Protein AF-A0AAD4YJ02-F1 (afdb_monomer_lite)

Structure (mmCIF, N/CA/C/O backbone):
data_AF-A0AAD4YJ02-F1
#
_entry.id   AF-A0AAD4YJ02-F1
#
loop_
_atom_site.group_PDB
_atom_site.id
_atom_site.type_symbol
_atom_site.label_atom_id
_atom_site.label_alt_id
_atom_site.label_comp_id
_atom_site.label_asym_id
_atom_site.label_entity_id
_atom_site.label_seq_id
_atom_site.pdbx_PDB_ins_code
_atom_site.Cartn_x
_atom_site.Cartn_y
_atom_site.Cartn_z
_atom_site.occupancy
_atom_site.B_iso_or_equiv
_atom_site.auth_seq_id
_atom_site.auth_comp_id
_atom_site.auth_asym_id
_atom_site.auth_atom_id
_atom_site.pdbx_PDB_model_num
ATOM 1 N N . MET A 1 1 ? 1.003 41.522 28.561 1.00 57.72 1 MET A N 1
ATOM 2 C CA . MET A 1 1 ? 2.262 42.286 28.743 1.00 57.72 1 MET A CA 1
ATOM 3 C C . MET A 1 1 ? 3.516 41.458 28.443 1.00 57.72 1 MET A C 1
ATOM 5 O O . MET A 1 1 ? 4.341 41.932 27.679 1.00 57.72 1 MET A O 1
ATOM 9 N N . ALA A 1 2 ? 3.664 40.218 28.938 1.00 76.19 2 ALA A N 1
ATOM 10 C CA . ALA A 1 2 ? 4.856 39.394 28.656 1.00 76.19 2 ALA A CA 1
ATOM 11 C C . ALA A 1 2 ? 5.083 39.075 27.159 1.00 76.19 2 ALA A C 1
ATOM 13 O O . ALA A 1 2 ? 6.200 39.212 26.665 1.00 76.19 2 ALA A O 1
ATOM 14 N N . VAL A 1 3 ? 4.020 38.713 26.428 1.00 71.31 3 VAL A N 1
ATOM 15 C CA . VAL A 1 3 ? 4.089 38.400 24.986 1.00 71.31 3 VAL A CA 1
ATOM 16 C C . VAL A 1 3 ? 4.534 39.619 24.171 1.00 71.31 3 VAL A C 1
ATOM 18 O O . VAL A 1 3 ? 5.456 39.517 23.369 1.00 71.31 3 VAL A O 1
ATOM 21 N N . SER A 1 4 ? 3.960 40.795 24.438 1.00 72.56 4 SER A N 1
ATOM 22 C CA . SER A 1 4 ? 4.318 42.055 23.772 1.00 72.56 4 SER A CA 1
ATOM 23 C C . SER A 1 4 ? 5.800 42.408 23.959 1.00 72.56 4 SER A C 1
ATOM 25 O O . SER A 1 4 ? 6.493 42.727 22.995 1.00 72.56 4 SER A O 1
ATOM 27 N N . CYS A 1 5 ? 6.326 42.269 25.183 1.00 74.12 5 CYS A N 1
ATOM 28 C CA . CYS A 1 5 ? 7.742 42.512 25.473 1.00 74.12 5 CYS A CA 1
ATOM 29 C C . CYS A 1 5 ? 8.676 41.520 24.758 1.00 74.12 5 CYS A C 1
ATOM 31 O O . CYS A 1 5 ? 9.760 41.896 24.311 1.00 74.12 5 CYS A O 1
ATOM 33 N N . TYR A 1 6 ? 8.270 40.253 24.651 1.00 81.94 6 TYR A N 1
ATOM 34 C CA . TYR A 1 6 ? 9.037 39.217 23.961 1.00 81.94 6 TYR A CA 1
ATOM 35 C C . TYR A 1 6 ? 9.107 39.460 22.448 1.00 81.94 6 TYR A C 1
ATOM 37 O O . TYR A 1 6 ? 10.188 39.379 21.864 1.00 81.94 6 TYR A O 1
ATOM 45 N N . LEU A 1 7 ? 7.979 39.810 21.823 1.00 80.94 7 LEU A N 1
ATOM 46 C CA . LEU A 1 7 ? 7.905 40.100 20.389 1.00 80.94 7 LEU A CA 1
ATOM 47 C C . LEU A 1 7 ? 8.745 41.326 20.013 1.00 80.94 7 LEU A C 1
ATOM 49 O O . LEU A 1 7 ? 9.528 41.259 19.066 1.00 80.94 7 LEU A O 1
ATOM 53 N N . LYS A 1 8 ? 8.680 42.388 20.829 1.00 77.75 8 LYS A N 1
ATOM 54 C CA . LYS A 1 8 ? 9.501 43.598 20.669 1.00 77.75 8 LYS A CA 1
ATOM 55 C C . LYS A 1 8 ? 11.000 43.295 20.748 1.00 77.75 8 LYS A C 1
ATOM 57 O O . LYS A 1 8 ? 11.774 43.789 19.935 1.00 77.75 8 LYS A O 1
ATOM 62 N N . ARG A 1 9 ? 11.416 42.422 21.676 1.00 80.12 9 ARG A N 1
ATOM 63 C CA . ARG A 1 9 ? 12.812 41.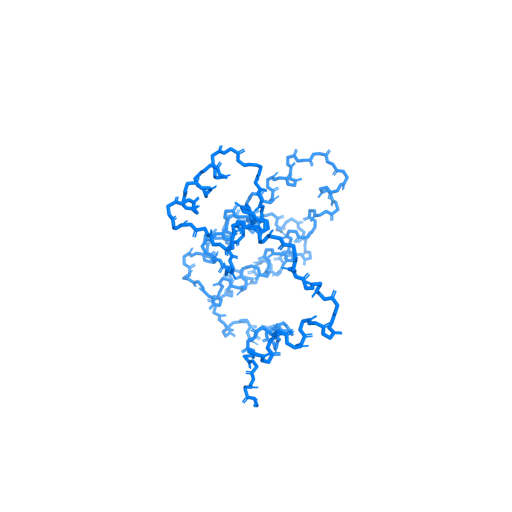954 21.781 1.00 80.12 9 ARG A CA 1
ATOM 64 C C . ARG A 1 9 ? 13.262 41.169 20.546 1.00 80.12 9 ARG A C 1
ATOM 66 O O . ARG A 1 9 ? 14.427 41.242 20.177 1.00 80.12 9 ARG A O 1
ATOM 73 N N . ARG A 1 10 ? 12.350 40.424 19.918 1.00 84.19 10 ARG A N 1
ATOM 74 C CA . ARG A 1 10 ? 12.606 39.664 18.686 1.00 84.19 10 ARG A CA 1
ATOM 75 C C . ARG A 1 10 ? 12.462 40.491 17.402 1.00 84.19 10 ARG A C 1
ATOM 77 O O . ARG A 1 10 ? 12.552 39.918 16.325 1.00 84.19 10 ARG A O 1
ATOM 84 N N . GLN A 1 11 ? 12.269 41.810 17.513 1.00 73.56 11 GLN A N 1
ATOM 85 C CA . GLN A 1 11 ? 12.104 42.734 16.382 1.00 73.56 11 GLN A CA 1
ATOM 86 C C . GLN A 1 11 ? 10.928 42.389 15.453 1.00 73.56 11 GLN A C 1
ATOM 88 O O . GLN A 1 11 ? 10.900 42.809 14.297 1.00 73.56 11 GLN A O 1
ATOM 93 N N . TYR A 1 12 ? 9.916 41.678 15.955 1.00 71.88 12 TYR A N 1
ATOM 94 C CA . TYR A 1 12 ? 8.616 41.664 15.292 1.00 71.88 12 TYR A CA 1
ATOM 95 C C . TYR A 1 12 ? 8.009 43.052 15.534 1.00 71.88 12 TYR A C 1
ATOM 97 O O . TYR A 1 12 ? 7.621 43.361 16.658 1.00 71.88 12 TYR A O 1
ATOM 105 N N . GLY A 1 13 ? 8.096 43.927 14.527 1.00 61.06 13 GLY A N 1
ATOM 106 C CA . GLY A 1 13 ? 7.896 45.373 14.658 1.00 61.06 13 GLY A CA 1
ATOM 107 C C . GLY A 1 13 ? 6.609 45.786 15.380 1.00 61.06 13 GLY A C 1
ATOM 108 O O . GLY A 1 13 ? 5.556 45.182 15.185 1.00 61.06 13 GLY A O 1
ATOM 109 N N . ASP A 1 14 ? 6.730 46.845 16.189 1.00 53.06 14 ASP A N 1
ATOM 110 C CA . ASP A 1 14 ? 5.621 47.607 16.773 1.00 53.06 14 ASP A CA 1
ATOM 111 C C . ASP A 1 14 ? 4.700 48.051 15.631 1.00 53.06 14 ASP A C 1
ATOM 113 O O . ASP A 1 14 ? 5.090 48.847 14.773 1.00 53.06 14 ASP A O 1
ATOM 117 N N . ALA A 1 15 ? 3.486 47.513 15.576 1.00 54.38 15 ALA A N 1
ATOM 118 C CA . ALA A 1 15 ? 2.461 47.994 14.664 1.00 54.38 15 ALA A CA 1
ATOM 119 C C . ALA A 1 15 ? 1.830 49.278 15.235 1.00 54.38 15 ALA A C 1
ATOM 121 O O . ALA A 1 15 ? 0.629 49.328 15.455 1.00 54.38 15 ALA A O 1
ATOM 122 N N . ASP A 1 16 ? 2.642 50.316 15.455 1.00 47.94 16 ASP A N 1
ATOM 123 C CA . ASP A 1 16 ? 2.187 51.690 15.732 1.00 47.94 16 ASP A CA 1
ATOM 124 C C . ASP A 1 16 ? 1.950 52.478 14.422 1.00 47.94 16 ASP A C 1
ATOM 126 O O . ASP A 1 16 ? 2.004 53.705 14.372 1.00 47.94 16 ASP A O 1
ATOM 130 N N . GLY A 1 17 ? 1.682 51.775 13.319 1.00 58.06 17 GLY A N 1
ATOM 131 C CA . GLY A 1 17 ? 0.896 52.337 12.220 1.00 58.06 17 GLY A CA 1
ATOM 132 C C . GLY A 1 17 ? -0.588 52.151 12.542 1.00 58.06 17 GLY A C 1
ATOM 133 O O . GLY A 1 17 ? -0.903 51.193 13.249 1.00 58.06 17 GLY A O 1
ATOM 134 N N . PRO A 1 18 ? -1.509 53.004 12.040 1.00 49.97 18 PRO A N 1
ATOM 135 C CA . PRO A 1 18 ? -2.944 52.793 12.233 1.00 49.97 18 PRO A CA 1
ATOM 136 C C . PRO A 1 18 ? -3.231 51.341 11.880 1.00 49.97 18 PRO A C 1
ATOM 138 O O . PRO A 1 18 ? -2.937 50.958 10.743 1.00 49.97 18 PRO A O 1
ATOM 141 N N . LEU A 1 19 ? -3.665 50.545 12.877 1.00 53.59 19 LEU A N 1
ATOM 142 C CA . LEU A 1 19 ? -3.977 49.120 12.746 1.00 53.59 19 LEU A CA 1
ATOM 143 C C . LEU A 1 19 ? -4.566 48.945 11.364 1.00 53.59 19 LEU A C 1
ATOM 145 O O . LEU A 1 19 ? -5.652 49.478 11.123 1.00 53.59 19 LEU A O 1
ATOM 149 N N . LYS A 1 20 ? -3.797 48.357 10.431 1.00 54.50 20 LYS A N 1
ATOM 150 C CA . LYS A 1 20 ? -4.226 48.310 9.038 1.00 54.50 20 LYS A CA 1
ATOM 151 C C . LYS A 1 20 ? -5.627 47.744 9.081 1.00 54.50 20 LYS A C 1
ATOM 153 O O . LYS A 1 20 ? -5.806 46.600 9.495 1.00 54.50 20 LYS A O 1
ATOM 158 N N . GLN A 1 21 ? -6.596 48.562 8.689 1.00 50.53 21 GLN A N 1
ATOM 159 C CA . GLN A 1 21 ? -8.036 48.329 8.794 1.00 50.53 21 GLN A CA 1
ATOM 160 C C . GLN A 1 21 ? -8.504 47.157 7.901 1.00 50.53 21 GLN A C 1
ATOM 162 O O . GLN A 1 21 ? -9.674 47.039 7.568 1.00 50.53 21 GLN A O 1
ATOM 167 N N . GLY A 1 22 ? -7.569 46.291 7.499 1.00 54.66 22 GLY A N 1
ATOM 168 C CA . GLY A 1 22 ? -7.741 45.106 6.682 1.00 54.66 22 GLY A CA 1
ATOM 169 C C . GLY A 1 22 ? -6.858 43.923 7.097 1.00 54.66 22 GLY A C 1
ATOM 170 O O . GLY A 1 22 ? -6.838 42.940 6.365 1.00 54.66 22 GLY A O 1
ATOM 171 N N . LEU A 1 23 ? -6.137 43.952 8.233 1.00 56.31 23 LEU A N 1
ATOM 172 C CA . LEU A 1 23 ? -5.523 42.723 8.750 1.00 56.31 23 LEU A CA 1
ATOM 173 C C . LEU A 1 23 ? -6.580 41.946 9.534 1.00 56.31 23 LEU A C 1
ATOM 175 O O . LEU A 1 23 ? -6.780 42.158 10.729 1.00 56.31 23 LEU A O 1
ATOM 179 N N . ARG A 1 24 ? -7.313 41.081 8.833 1.00 66.75 24 ARG A N 1
ATOM 180 C CA . ARG A 1 24 ? -8.342 40.252 9.450 1.00 66.75 24 ARG A CA 1
ATOM 181 C C . ARG A 1 24 ? -7.679 39.178 10.315 1.00 66.75 24 ARG A C 1
ATOM 183 O O . ARG A 1 24 ? -7.180 38.181 9.809 1.00 66.75 24 ARG A O 1
ATOM 190 N N . LEU A 1 25 ? -7.632 39.423 11.622 1.00 66.50 25 LEU A N 1
ATOM 191 C CA . LEU A 1 25 ? -7.005 38.527 12.604 1.00 66.50 25 LEU A CA 1
ATOM 192 C C . LEU A 1 25 ? -7.867 37.302 12.939 1.00 66.50 25 LEU A C 1
ATOM 194 O O . LEU A 1 25 ? -7.395 36.375 13.592 1.00 66.50 25 LEU A O 1
ATOM 198 N N . SER A 1 26 ? -9.127 37.302 12.510 1.00 72.56 26 SER A N 1
ATOM 199 C CA . SER A 1 26 ? -10.073 36.211 12.698 1.00 72.56 26 SER A CA 1
ATOM 200 C C . SER A 1 26 ? -10.939 36.036 11.454 1.00 72.56 26 SER A C 1
ATOM 202 O O . SER A 1 26 ? -11.244 36.996 10.741 1.00 72.56 26 SER A O 1
ATOM 204 N N . GLN A 1 27 ? -11.328 34.792 11.200 1.00 80.94 27 GLN A N 1
ATOM 205 C CA . GLN A 1 27 ? -12.273 34.405 10.159 1.00 80.94 27 GLN A CA 1
ATOM 206 C C . GLN A 1 27 ? -13.542 33.880 10.836 1.00 80.94 27 GLN A C 1
ATOM 208 O O . GLN A 1 27 ? -13.437 33.187 11.852 1.00 80.94 27 GLN A O 1
ATOM 213 N N . SER A 1 28 ? -14.725 34.211 10.304 1.00 85.69 28 SER A N 1
ATOM 214 C CA . SER A 1 28 ? -15.970 33.607 10.799 1.00 85.69 28 SER A CA 1
ATOM 215 C C . SER A 1 28 ? -16.040 32.124 10.420 1.00 85.69 28 SER A C 1
ATOM 217 O O . SER A 1 28 ? -15.484 31.705 9.401 1.00 85.69 28 SER A O 1
ATOM 219 N N . THR A 1 29 ? -16.773 31.328 11.195 1.00 81.19 29 THR A N 1
ATOM 220 C CA . THR A 1 29 ? -17.068 29.926 10.868 1.00 81.19 29 THR A CA 1
ATOM 221 C C . THR A 1 29 ? -17.753 29.792 9.511 1.00 81.19 29 THR A C 1
ATOM 223 O O . THR A 1 29 ? -17.409 28.892 8.746 1.00 81.19 29 THR A O 1
ATOM 226 N N . GLU A 1 30 ? -18.665 30.707 9.165 1.00 88.94 30 GLU A N 1
ATOM 227 C CA . GLU A 1 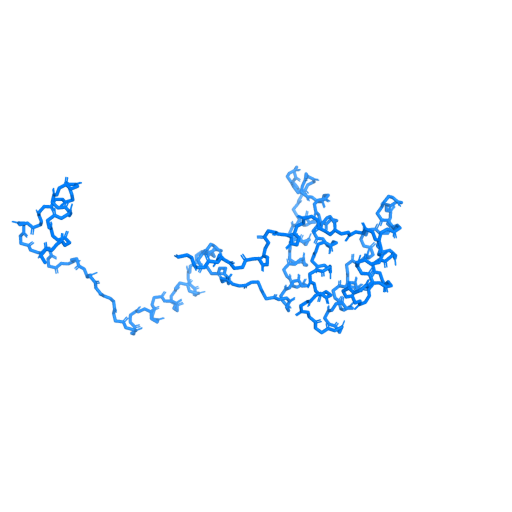30 ? -19.341 30.681 7.861 1.00 88.94 30 GLU A CA 1
ATOM 228 C C . GLU A 1 30 ? -18.365 30.940 6.709 1.00 88.94 30 GLU A C 1
ATOM 230 O O . GLU A 1 30 ? -18.419 30.281 5.675 1.00 8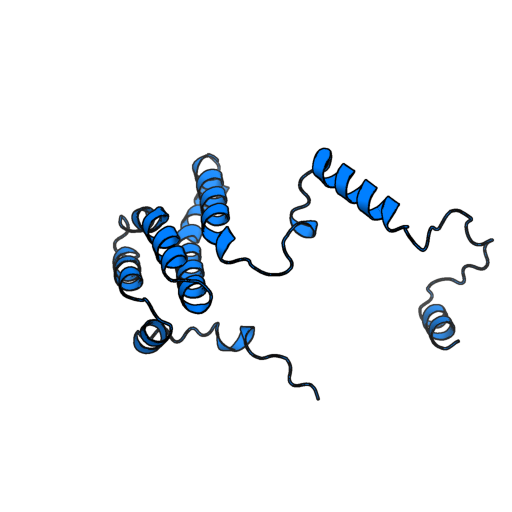8.94 30 GLU A O 1
ATOM 235 N N . GLU A 1 31 ? -17.426 31.866 6.896 1.00 86.31 31 GLU A N 1
ATOM 236 C CA . GLU A 1 31 ? -16.429 32.205 5.879 1.00 86.31 31 GLU A CA 1
ATOM 237 C C . GLU A 1 31 ? -15.411 31.085 5.689 1.00 86.31 31 GLU A C 1
ATOM 239 O O . GLU A 1 31 ? -14.966 30.840 4.566 1.00 86.31 31 GLU A O 1
ATOM 244 N N . MET A 1 32 ? -15.058 30.389 6.771 1.00 86.88 32 MET A N 1
ATOM 245 C CA . MET A 1 32 ? -14.227 29.192 6.710 1.00 86.88 32 MET A CA 1
ATOM 246 C C . MET A 1 32 ? -14.947 28.080 5.939 1.00 86.88 32 MET A C 1
ATOM 248 O O . MET A 1 32 ? -14.364 27.516 5.016 1.00 86.88 32 MET A O 1
ATOM 252 N N . ALA A 1 33 ? -16.224 27.817 6.239 1.00 88.38 33 ALA A N 1
ATOM 253 C CA . ALA A 1 33 ? -17.029 26.820 5.532 1.00 88.38 33 ALA A CA 1
ATOM 254 C C . ALA A 1 33 ? -17.196 27.151 4.036 1.00 88.38 33 ALA A C 1
ATOM 256 O O . ALA A 1 33 ? -17.020 26.280 3.181 1.00 88.38 33 ALA A O 1
ATOM 257 N N . ALA A 1 34 ? -17.455 28.418 3.702 1.00 86.44 34 ALA A N 1
ATOM 258 C CA . ALA A 1 34 ? -17.539 28.876 2.317 1.00 86.44 34 ALA A CA 1
ATOM 259 C C . ALA A 1 34 ? -16.199 28.701 1.580 1.00 86.44 34 ALA A C 1
ATOM 261 O O . ALA A 1 34 ? -16.162 28.169 0.473 1.00 86.44 34 ALA A O 1
ATOM 262 N N . SER A 1 35 ? -15.084 29.070 2.218 1.00 81.44 35 SER A N 1
ATOM 263 C CA . SER A 1 35 ? -13.741 28.918 1.639 1.00 81.44 35 SER A CA 1
ATOM 264 C C . SER A 1 35 ? -13.350 27.451 1.438 1.00 81.44 35 SER A C 1
ATOM 266 O O . SER A 1 35 ? -12.661 27.131 0.472 1.00 81.44 35 SER A O 1
ATOM 268 N N . LEU A 1 36 ? -13.771 26.556 2.339 1.00 79.38 36 LEU A N 1
ATOM 269 C CA . LEU A 1 36 ? -13.566 25.109 2.207 1.00 79.38 36 LEU A CA 1
ATOM 270 C C . LEU A 1 36 ? -14.361 24.539 1.031 1.00 79.38 36 LEU A C 1
ATOM 272 O O . LEU A 1 36 ? -13.818 23.760 0.254 1.00 79.38 36 LEU A O 1
ATOM 276 N N . THR A 1 37 ? -15.611 24.976 0.867 1.00 82.31 37 THR A N 1
ATOM 277 C CA . THR A 1 37 ? -16.474 24.545 -0.242 1.00 82.31 37 THR A CA 1
ATOM 278 C C . THR A 1 37 ? -15.870 24.970 -1.582 1.00 82.31 37 THR A C 1
ATOM 280 O O . THR A 1 37 ? -15.613 24.122 -2.433 1.00 82.31 37 THR A O 1
ATOM 283 N N . VAL A 1 38 ? -15.488 26.247 -1.717 1.00 82.62 38 VAL A N 1
ATOM 284 C CA . VAL A 1 38 ? -14.821 26.767 -2.924 1.00 82.62 38 VAL A CA 1
ATOM 285 C C . VAL A 1 38 ? -13.513 26.025 -3.209 1.00 82.62 38 VAL A C 1
ATOM 287 O O . VAL A 1 38 ? -13.275 25.619 -4.340 1.00 82.62 38 VAL A O 1
ATOM 290 N N . GLN A 1 39 ? -12.671 25.781 -2.201 1.00 75.31 39 GLN A N 1
ATOM 291 C CA . GLN A 1 39 ? -11.436 25.014 -2.403 1.00 75.31 39 GLN A CA 1
ATOM 292 C C . GLN A 1 39 ? -11.694 23.561 -2.819 1.00 75.31 39 GLN A C 1
ATOM 294 O O . GLN A 1 39 ? -10.913 23.021 -3.598 1.00 75.31 39 GLN A O 1
ATOM 299 N N . SER A 1 40 ? -12.769 22.935 -2.332 1.00 72.19 40 SER A N 1
ATOM 300 C CA . SER A 1 40 ? -13.133 21.572 -2.730 1.00 72.19 40 SER A CA 1
ATOM 301 C C . SER A 1 40 ? -13.645 21.485 -4.171 1.00 72.19 40 SER A C 1
ATOM 303 O O . SER A 1 40 ? -13.390 20.489 -4.842 1.00 72.19 40 SER A O 1
ATOM 305 N N . GLU A 1 41 ? -14.321 22.531 -4.658 1.00 75.81 41 GLU A N 1
ATOM 306 C CA . GLU A 1 41 ? -14.951 22.554 -5.984 1.00 75.81 41 GLU A CA 1
ATOM 307 C C . GLU A 1 41 ? -14.046 23.140 -7.078 1.00 75.81 41 GLU A C 1
ATOM 309 O O . GLU A 1 41 ? -14.115 22.706 -8.227 1.00 75.81 41 GLU A O 1
ATOM 314 N N . SER A 1 42 ? -13.195 24.118 -6.748 1.00 73.25 42 SER A N 1
ATOM 315 C CA . SER A 1 42 ? -12.374 24.853 -7.723 1.00 73.25 42 SER A CA 1
ATOM 316 C C . SER A 1 42 ? -10.870 24.831 -7.440 1.00 73.25 42 SER A C 1
ATOM 318 O O . SER A 1 42 ? -10.103 25.445 -8.183 1.00 73.25 42 SER A O 1
ATOM 320 N N . GLY A 1 43 ? -10.424 24.206 -6.349 1.00 66.06 43 GLY A N 1
ATOM 321 C CA . GLY A 1 43 ? -9.010 24.147 -5.986 1.00 66.06 43 GLY A CA 1
ATOM 322 C C . GLY A 1 43 ? -8.238 23.088 -6.775 1.00 66.06 43 GLY A C 1
ATOM 323 O O . GLY A 1 43 ? -8.740 22.000 -7.044 1.00 66.06 43 GLY A O 1
ATOM 324 N N . CYS A 1 44 ? -6.971 23.367 -7.094 1.00 61.88 44 CYS A N 1
ATOM 325 C CA . CYS A 1 44 ? -6.023 22.297 -7.409 1.00 61.88 44 CYS A CA 1
ATOM 326 C C . CYS A 1 44 ? -5.836 21.444 -6.151 1.00 61.88 44 CYS A C 1
ATOM 328 O O . CYS A 1 44 ? -5.683 22.000 -5.063 1.00 61.88 44 CYS A O 1
ATOM 330 N N . THR A 1 45 ? -5.828 20.116 -6.287 1.00 58.00 45 THR A N 1
ATOM 331 C CA . THR A 1 45 ? -5.748 19.179 -5.160 1.00 58.00 45 THR A CA 1
ATOM 332 C C . THR A 1 45 ? -4.526 19.478 -4.288 1.00 58.00 45 THR A C 1
ATOM 334 O O . THR A 1 45 ? -3.405 19.078 -4.598 1.00 58.00 45 THR A O 1
ATOM 337 N N . ASN A 1 46 ? -4.725 20.195 -3.181 1.00 61.16 46 ASN A N 1
ATOM 338 C CA . ASN A 1 46 ? -3.678 20.457 -2.205 1.00 61.16 46 ASN A CA 1
ATOM 339 C C . ASN A 1 46 ? -3.565 19.233 -1.294 1.00 61.16 46 ASN A C 1
ATOM 341 O O . ASN A 1 46 ? -4.102 19.199 -0.187 1.00 61.16 46 ASN A O 1
ATOM 345 N N . ILE A 1 47 ? -2.8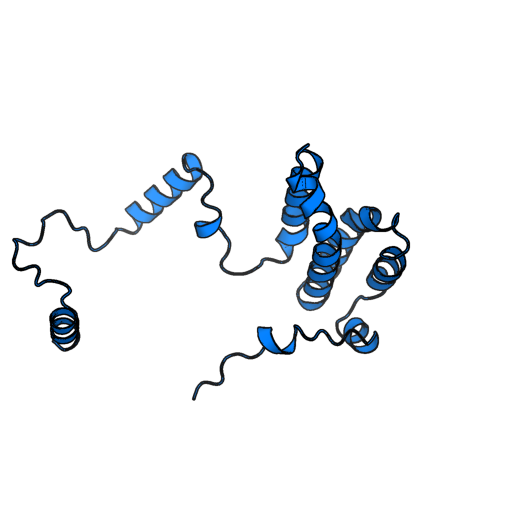91 18.202 -1.806 1.00 60.53 47 ILE A N 1
ATOM 346 C CA . ILE A 1 47 ? -2.726 16.900 -1.145 1.00 60.53 47 ILE A CA 1
ATOM 347 C C . ILE A 1 47 ? -2.120 17.066 0.256 1.00 60.53 47 ILE A C 1
ATOM 349 O O . ILE A 1 47 ? -2.462 16.307 1.151 1.00 60.53 47 ILE A O 1
ATOM 353 N N . VAL A 1 48 ? -1.284 18.087 0.479 1.00 61.25 48 VAL A N 1
ATOM 354 C CA . VAL A 1 48 ? -0.650 18.349 1.781 1.00 61.25 48 VAL A CA 1
ATOM 355 C C . VAL A 1 48 ? -1.655 18.860 2.817 1.00 61.25 48 VAL A C 1
ATOM 357 O O . VAL A 1 48 ? -1.565 18.487 3.982 1.00 61.25 48 VAL A O 1
ATOM 360 N N . SER A 1 49 ? -2.627 19.686 2.417 1.00 59.19 49 SER A N 1
ATOM 361 C CA . SER A 1 49 ? -3.644 20.228 3.336 1.00 59.19 49 SER A CA 1
ATOM 362 C C . SER A 1 49 ? -4.898 19.361 3.455 1.00 59.19 49 SER A C 1
ATOM 364 O O . SER A 1 49 ? -5.619 19.487 4.439 1.00 59.19 49 SER A O 1
ATOM 366 N N . ALA A 1 50 ? -5.158 18.494 2.474 1.00 57.66 50 ALA A N 1
ATOM 367 C CA . ALA A 1 50 ? -6.287 17.564 2.472 1.00 57.66 50 ALA A CA 1
ATOM 368 C C . ALA A 1 50 ? -5.906 16.136 2.904 1.00 57.66 50 ALA A C 1
ATOM 370 O O . ALA A 1 50 ? -6.784 15.276 2.991 1.00 57.66 50 ALA A O 1
ATOM 371 N N . ALA A 1 51 ? -4.620 15.859 3.157 1.00 59.75 51 ALA A N 1
ATOM 372 C CA . ALA A 1 51 ? -4.198 14.584 3.718 1.00 59.75 51 ALA A CA 1
ATOM 373 C C . ALA A 1 51 ? -4.798 14.431 5.124 1.00 59.75 51 ALA A C 1
ATOM 375 O O . ALA A 1 51 ? -4.597 15.308 5.970 1.00 59.75 51 ALA A O 1
ATOM 376 N N . PRO A 1 52 ? -5.519 13.332 5.399 1.00 59.62 52 PRO A N 1
ATOM 377 C CA . PRO A 1 52 ? -5.956 13.021 6.748 1.00 59.62 52 PRO A CA 1
ATOM 378 C C . PRO A 1 52 ? -4.766 13.073 7.713 1.00 59.62 52 PRO A C 1
ATOM 380 O O . PRO A 1 52 ? -3.723 12.473 7.455 1.00 59.62 52 PRO A O 1
ATOM 383 N N . CYS A 1 53 ? -4.924 13.754 8.852 1.00 59.44 53 CYS A N 1
ATOM 384 C CA . CYS A 1 53 ? -3.901 13.789 9.907 1.00 59.44 53 CYS A CA 1
ATOM 385 C C . CYS A 1 53 ? -3.630 12.404 10.526 1.00 59.44 53 CYS A C 1
ATOM 387 O O . CYS A 1 53 ? -2.706 12.256 11.323 1.00 59.44 53 CYS A O 1
ATOM 389 N N . GLN A 1 54 ? -4.470 11.414 10.216 1.00 65.38 54 GLN A N 1
ATOM 390 C CA . GLN A 1 54 ? -4.400 10.039 10.690 1.00 65.38 54 GLN A CA 1
ATOM 391 C C . GLN A 1 54 ? -4.574 9.096 9.503 1.00 65.38 54 GLN A C 1
ATOM 393 O O . GLN A 1 54 ? -5.439 9.310 8.657 1.00 65.38 54 GLN A O 1
ATOM 398 N N . ALA A 1 55 ? -3.758 8.047 9.439 1.00 73.75 55 ALA A N 1
ATOM 399 C CA . ALA A 1 55 ? -3.913 7.030 8.414 1.00 73.75 55 ALA A CA 1
ATOM 400 C C . ALA A 1 55 ? -5.220 6.255 8.647 1.00 73.75 55 ALA A C 1
ATOM 402 O O . ALA A 1 55 ? -5.432 5.725 9.734 1.00 73.75 55 ALA A O 1
ATOM 403 N N . GLU A 1 56 ? -6.079 6.173 7.630 1.00 84.88 56 GLU A N 1
ATOM 404 C CA . GLU A 1 56 ? -7.291 5.353 7.663 1.00 84.88 56 GLU A CA 1
ATOM 405 C C . GLU A 1 56 ? -7.021 4.005 6.983 1.00 84.88 56 GLU A C 1
ATOM 407 O O . GLU A 1 56 ? -6.918 3.957 5.752 1.00 84.88 56 GLU A O 1
ATOM 412 N N . PRO A 1 57 ? -6.951 2.890 7.733 1.00 86.4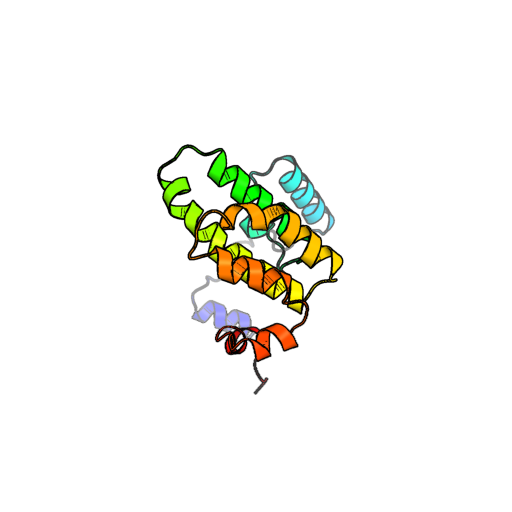4 57 PRO A N 1
ATOM 413 C CA . PRO A 1 57 ? -6.635 1.583 7.155 1.00 86.44 57 PRO A CA 1
ATOM 414 C C . PRO A 1 57 ? -7.634 1.134 6.076 1.00 86.44 57 PRO A C 1
ATOM 416 O O . PRO A 1 57 ? -7.274 0.449 5.121 1.00 86.44 57 PRO A O 1
ATOM 419 N N . GLN A 1 58 ? -8.889 1.589 6.170 1.00 86.75 58 GLN A N 1
ATOM 420 C CA . GLN A 1 58 ? -9.938 1.336 5.174 1.00 86.75 58 GLN A CA 1
ATOM 421 C C . GLN A 1 58 ? -9.627 1.941 3.792 1.00 86.75 58 GLN A C 1
ATOM 423 O O . GLN A 1 58 ? -10.165 1.478 2.789 1.00 86.75 58 GLN A O 1
ATOM 428 N N . GLN A 1 59 ? -8.757 2.954 3.716 1.00 90.69 59 GLN A N 1
ATOM 429 C CA . GLN A 1 59 ? -8.390 3.621 2.465 1.00 90.69 59 GLN A CA 1
ATOM 430 C C . GLN A 1 59 ? -7.169 2.996 1.780 1.00 90.69 59 GLN A C 1
ATOM 432 O O . GLN A 1 59 ? -6.915 3.307 0.615 1.00 90.69 59 GLN A O 1
ATOM 437 N N . TYR A 1 60 ? -6.419 2.114 2.451 1.00 94.06 60 TYR A N 1
ATOM 438 C CA . TYR A 1 60 ? -5.164 1.570 1.918 1.00 94.06 60 TYR A CA 1
ATOM 439 C C . TYR A 1 60 ? -5.355 0.853 0.585 1.00 94.06 60 TYR A C 1
ATOM 441 O O . TYR A 1 60 ? -4.560 1.049 -0.329 1.00 94.06 60 TYR A O 1
ATOM 449 N N . GLU A 1 61 ? -6.439 0.093 0.429 1.00 95.69 61 GLU A N 1
ATOM 450 C CA . GLU A 1 61 ? -6.735 -0.599 -0.827 1.00 95.69 61 GLU A CA 1
ATOM 451 C C . GLU A 1 61 ? -6.957 0.380 -1.988 1.00 95.69 61 GLU A C 1
ATOM 453 O O . GLU A 1 61 ? -6.379 0.228 -3.067 1.00 95.69 61 GLU A O 1
ATOM 458 N N . VAL A 1 62 ? -7.751 1.427 -1.753 1.00 95.00 62 VAL A N 1
ATOM 459 C CA . VAL A 1 62 ? -8.058 2.452 -2.756 1.00 95.00 62 VAL A CA 1
ATOM 460 C C . VAL A 1 62 ? -6.808 3.258 -3.105 1.00 95.00 62 VAL A C 1
ATOM 462 O O . VAL A 1 62 ? -6.530 3.487 -4.282 1.00 95.00 62 VAL A O 1
ATOM 465 N N . GLN A 1 63 ? -6.041 3.684 -2.102 1.00 94.00 63 GLN A N 1
ATOM 466 C CA . GLN A 1 63 ? -4.841 4.501 -2.286 1.00 94.00 63 GLN A CA 1
ATOM 467 C C . GLN A 1 63 ? -3.719 3.720 -2.975 1.00 94.00 63 GLN A C 1
ATOM 469 O O . GLN A 1 63 ? -3.129 4.222 -3.932 1.00 94.00 63 GLN A O 1
ATOM 474 N N . PHE A 1 64 ? -3.475 2.477 -2.555 1.00 96.62 64 PHE A N 1
ATOM 475 C CA . PHE A 1 64 ? -2.502 1.598 -3.196 1.00 96.62 64 PHE A CA 1
ATOM 476 C C . PHE A 1 64 ? -2.889 1.313 -4.650 1.00 96.62 64 PHE A C 1
ATOM 478 O O . PHE A 1 64 ? -2.056 1.437 -5.545 1.00 96.62 64 PHE A O 1
ATOM 485 N N . GLY A 1 65 ? -4.170 1.025 -4.913 1.00 96.44 65 GLY A N 1
ATOM 486 C CA . GLY A 1 65 ? -4.677 0.828 -6.271 1.00 96.44 65 GLY A CA 1
ATOM 487 C C . GLY A 1 65 ? -4.489 2.057 -7.166 1.00 96.44 65 GLY A C 1
ATOM 488 O O . GLY A 1 65 ? -4.057 1.921 -8.309 1.00 96.44 65 GLY A O 1
ATOM 489 N N . ARG A 1 66 ? -4.750 3.264 -6.645 1.00 95.50 66 ARG A N 1
ATOM 490 C CA . ARG A 1 66 ? -4.509 4.525 -7.370 1.00 95.50 66 ARG A CA 1
ATOM 491 C C . ARG A 1 66 ? -3.031 4.732 -7.687 1.00 95.50 66 ARG A C 1
ATOM 493 O O . ARG A 1 66 ? -2.721 5.047 -8.829 1.00 95.50 66 ARG A O 1
ATOM 500 N N . LEU A 1 67 ? -2.136 4.524 -6.716 1.00 95.12 67 LEU A N 1
ATOM 501 C CA . LEU A 1 67 ? -0.689 4.627 -6.931 1.00 95.12 67 LEU A CA 1
ATOM 502 C C . LEU A 1 67 ? -0.225 3.626 -7.991 1.00 95.12 67 LEU A C 1
ATOM 504 O O . LEU A 1 67 ? 0.464 3.998 -8.936 1.00 95.12 67 LEU A O 1
ATOM 508 N N . ARG A 1 68 ? -0.642 2.366 -7.864 1.00 95.75 68 ARG A N 1
ATOM 509 C CA . ARG A 1 68 ? -0.310 1.311 -8.819 1.00 95.75 68 ARG A CA 1
ATOM 510 C C . ARG A 1 68 ? -0.758 1.676 -10.230 1.00 95.75 68 ARG A C 1
ATOM 512 O O . ARG A 1 68 ? 0.031 1.541 -11.160 1.00 95.75 68 ARG A O 1
ATOM 519 N N . ASN A 1 69 ? -2.002 2.123 -10.396 1.00 95.62 69 ASN A N 1
ATOM 520 C CA . ASN A 1 69 ? -2.527 2.498 -11.709 1.00 95.62 69 ASN A CA 1
ATOM 521 C C . ASN A 1 69 ? -1.774 3.704 -12.264 1.00 95.62 69 ASN A C 1
ATOM 523 O O . ASN A 1 69 ? -1.279 3.632 -13.376 1.00 95.62 69 ASN A O 1
ATOM 527 N N . PHE A 1 70 ? -1.555 4.742 -11.455 1.00 94.81 70 PHE A N 1
ATOM 528 C CA . PHE A 1 70 ? -0.757 5.899 -11.852 1.00 94.81 70 PHE A CA 1
ATOM 529 C C . PHE A 1 70 ? 0.632 5.502 -12.371 1.00 94.81 70 PHE A C 1
ATOM 531 O O . PHE A 1 70 ? 1.046 5.968 -13.428 1.00 94.81 70 PHE A O 1
ATOM 538 N N . LEU A 1 71 ? 1.337 4.613 -11.666 1.00 94.06 71 LEU A N 1
ATOM 539 C CA . LEU A 1 71 ? 2.657 4.137 -12.085 1.00 94.06 71 LEU A CA 1
ATOM 540 C C . LEU A 1 71 ? 2.603 3.243 -13.329 1.00 94.06 71 LEU A C 1
ATOM 542 O O . LEU A 1 71 ? 3.555 3.231 -14.097 1.00 94.06 71 LEU A O 1
ATOM 546 N N . THR A 1 72 ? 1.521 2.486 -13.519 1.00 91.69 72 THR A N 1
ATOM 547 C CA . THR A 1 72 ? 1.361 1.587 -14.675 1.00 91.69 72 THR A CA 1
ATOM 548 C C . THR A 1 72 ? 0.956 2.354 -15.934 1.00 91.69 72 THR A C 1
ATOM 550 O O . THR A 1 72 ? 1.420 2.029 -17.020 1.00 91.69 72 THR A O 1
ATOM 553 N N . ASP A 1 73 ? 0.108 3.371 -15.784 1.00 91.44 73 ASP A N 1
ATOM 554 C CA . ASP A 1 73 ? -0.434 4.172 -16.884 1.00 91.44 73 ASP A CA 1
ATOM 555 C C . ASP A 1 73 ? 0.552 5.269 -17.329 1.00 91.44 73 ASP A C 1
ATOM 557 O O . ASP A 1 73 ? 0.482 5.757 -18.456 1.00 91.44 73 ASP A O 1
ATOM 561 N N . SER A 1 74 ? 1.486 5.657 -16.454 1.00 84.31 74 SER A N 1
ATOM 562 C CA . SER A 1 74 ? 2.556 6.600 -16.780 1.00 84.31 74 SER A CA 1
ATOM 563 C C . SER A 1 74 ? 3.714 5.872 -17.465 1.00 84.31 74 SER A C 1
ATOM 565 O O . SER A 1 74 ? 4.491 5.188 -16.801 1.00 84.31 74 SER A O 1
ATOM 567 N N . ASP A 1 75 ? 3.882 6.061 -18.773 1.00 81.06 75 ASP A N 1
ATOM 568 C CA . ASP A 1 75 ? 5.059 5.587 -19.518 1.00 81.06 75 ASP A CA 1
ATOM 569 C C . ASP A 1 75 ? 6.221 6.585 -19.352 1.00 81.06 75 ASP A C 1
ATOM 571 O O . ASP A 1 75 ? 6.447 7.472 -20.175 1.00 81.06 75 ASP A O 1
ATOM 575 N N . SER A 1 76 ? 6.892 6.535 -18.197 1.00 92.38 76 SER A N 1
ATOM 576 C CA . SER A 1 76 ? 7.942 7.490 -17.825 1.00 92.38 76 SER A CA 1
ATOM 577 C C . SER A 1 76 ? 9.123 6.789 -17.163 1.00 92.38 76 SER A C 1
ATOM 579 O O . SER A 1 76 ? 8.957 5.805 -16.451 1.00 92.38 76 SER A O 1
ATOM 581 N N . GLN A 1 77 ? 10.333 7.333 -17.302 1.00 90.50 77 GLN A N 1
ATOM 582 C CA . GLN A 1 77 ? 11.502 6.761 -16.623 1.00 90.50 77 GLN A CA 1
ATOM 583 C C . GLN A 1 77 ? 11.310 6.689 -15.094 1.00 90.50 77 GLN A C 1
ATOM 585 O O . GLN A 1 77 ? 11.669 5.700 -14.460 1.00 90.50 77 GLN A O 1
ATOM 590 N N . HIS A 1 78 ? 10.671 7.703 -14.504 1.00 90.81 78 HIS A N 1
ATOM 591 C CA . HIS A 1 78 ? 10.420 7.755 -13.065 1.00 90.81 78 HIS A CA 1
ATOM 592 C C . HIS A 1 78 ? 9.435 6.685 -12.588 1.00 90.81 78 HIS A C 1
ATOM 594 O O . HIS A 1 78 ? 9.606 6.153 -11.493 1.00 90.81 78 HIS A O 1
ATOM 600 N N . SER A 1 79 ? 8.420 6.330 -13.384 1.00 92.50 79 SER A N 1
ATOM 601 C CA . SER A 1 79 ? 7.491 5.269 -12.985 1.00 92.50 79 SER A CA 1
ATOM 602 C C . SER A 1 79 ? 8.202 3.919 -12.896 1.00 92.50 79 SER A C 1
ATOM 604 O O . SER A 1 79 ? 7.959 3.182 -11.943 1.00 92.50 79 SER A O 1
ATOM 606 N N . HIS A 1 80 ? 9.154 3.633 -13.791 1.00 92.06 80 HIS A N 1
ATOM 607 C CA . HIS A 1 80 ? 9.992 2.431 -13.713 1.00 92.06 80 HIS A CA 1
ATOM 608 C C . HIS A 1 80 ? 10.908 2.403 -12.485 1.00 92.06 80 HIS A C 1
ATOM 610 O O . HIS A 1 80 ? 11.109 1.337 -11.909 1.00 92.06 80 HIS A O 1
ATOM 616 N N . GLU A 1 81 ? 11.439 3.551 -12.063 1.00 94.38 81 GLU A N 1
ATOM 617 C CA . GLU A 1 81 ? 12.265 3.657 -10.852 1.00 94.38 81 GLU A CA 1
ATOM 618 C C . GLU A 1 81 ? 11.438 3.468 -9.568 1.00 94.38 81 GLU A C 1
ATOM 620 O O . GLU A 1 81 ? 11.930 2.917 -8.583 1.00 94.38 81 GLU A O 1
ATOM 625 N N . VAL A 1 82 ? 10.166 3.884 -9.578 1.00 94.56 82 VAL A N 1
ATOM 626 C CA . VAL A 1 82 ? 9.266 3.814 -8.414 1.00 94.56 82 VAL A CA 1
ATOM 627 C C . VAL A 1 82 ? 8.516 2.480 -8.333 1.00 94.56 82 VAL A C 1
ATOM 629 O O . VAL A 1 82 ? 8.216 2.022 -7.232 1.00 94.56 82 VAL A O 1
ATOM 632 N N . MET A 1 83 ? 8.238 1.817 -9.459 1.00 94.50 83 MET A N 1
ATOM 633 C CA . MET A 1 83 ? 7.486 0.554 -9.511 1.00 94.50 83 MET A CA 1
ATOM 634 C C . MET A 1 83 ? 7.994 -0.521 -8.524 1.00 94.50 83 MET A C 1
ATOM 636 O O . MET A 1 83 ? 7.163 -1.139 -7.853 1.00 94.50 83 MET A O 1
ATOM 640 N N . PRO A 1 84 ? 9.317 -0.735 -8.343 1.00 94.38 84 PRO A N 1
ATOM 641 C CA . PRO A 1 84 ? 9.829 -1.709 -7.379 1.00 94.38 84 PRO A CA 1
ATOM 642 C C . PRO A 1 84 ? 9.442 -1.414 -5.923 1.00 94.38 84 PRO A C 1
ATOM 644 O O . PRO A 1 84 ? 9.393 -2.341 -5.116 1.00 94.38 84 PRO A O 1
ATOM 647 N N . LEU A 1 85 ? 9.128 -0.157 -5.577 1.00 95.88 85 LEU A N 1
ATOM 648 C CA . LEU A 1 85 ? 8.701 0.240 -4.231 1.00 95.88 85 LEU A CA 1
ATOM 649 C C . LEU A 1 85 ? 7.294 -0.259 -3.880 1.00 95.88 85 LEU A C 1
ATOM 651 O O . LEU A 1 85 ? 6.951 -0.314 -2.699 1.00 95.88 85 LEU A O 1
ATOM 655 N N . LEU A 1 86 ? 6.493 -0.680 -4.866 1.00 96.31 86 LEU A N 1
ATOM 656 C CA . LEU A 1 86 ? 5.173 -1.262 -4.611 1.00 96.31 86 LEU A CA 1
ATOM 657 C C . LEU A 1 86 ? 5.255 -2.540 -3.771 1.00 96.31 86 LEU A C 1
ATOM 659 O O . LEU A 1 86 ? 4.359 -2.779 -2.968 1.00 96.31 86 LEU A O 1
ATOM 663 N N . TYR A 1 87 ? 6.322 -3.332 -3.916 1.00 97.06 87 TYR A N 1
ATOM 664 C CA . TYR A 1 87 ? 6.515 -4.552 -3.130 1.00 97.06 87 TYR A CA 1
ATOM 665 C C . TYR A 1 87 ? 6.724 -4.275 -1.630 1.00 97.06 87 TYR A C 1
ATOM 667 O O . TYR A 1 87 ? 5.887 -4.705 -0.834 1.00 97.06 87 TYR A O 1
ATOM 675 N N . PRO A 1 88 ? 7.773 -3.541 -1.197 1.00 95.81 88 PRO A N 1
ATOM 676 C CA . PRO A 1 88 ? 7.963 -3.258 0.224 1.00 95.81 88 PRO A CA 1
ATOM 677 C C . PRO A 1 88 ? 6.794 -2.458 0.816 1.00 95.81 88 PRO A C 1
ATOM 679 O O . PRO A 1 88 ? 6.449 -2.659 1.980 1.00 95.81 88 PRO A O 1
ATOM 682 N N . LEU A 1 89 ? 6.136 -1.606 0.018 1.00 96.62 89 LEU A N 1
ATOM 683 C CA . LEU A 1 89 ? 4.937 -0.889 0.446 1.00 96.62 89 LEU A CA 1
ATOM 684 C C . LEU A 1 89 ? 3.751 -1.834 0.684 1.00 96.62 89 LEU A C 1
ATOM 686 O O . LEU A 1 89 ? 3.088 -1.718 1.711 1.00 96.62 89 LEU A O 1
ATOM 690 N N . PHE A 1 90 ? 3.492 -2.780 -0.223 1.00 97.12 90 PHE A N 1
ATOM 691 C CA . PHE A 1 90 ? 2.437 -3.783 -0.058 1.00 97.12 90 PHE A CA 1
ATOM 692 C C . PHE A 1 90 ? 2.641 -4.604 1.219 1.00 97.12 90 PHE A C 1
ATOM 694 O O . PHE A 1 90 ? 1.709 -4.735 2.011 1.00 97.12 90 PHE A O 1
ATOM 701 N N . VAL A 1 91 ? 3.864 -5.099 1.448 1.00 95.56 91 VAL A N 1
ATOM 702 C CA . VAL A 1 91 ? 4.213 -5.873 2.650 1.00 95.56 91 VAL A CA 1
ATOM 703 C C . VAL A 1 91 ? 3.953 -5.050 3.912 1.00 95.56 91 VAL A C 1
ATOM 705 O O . VAL A 1 91 ? 3.269 -5.512 4.822 1.00 95.56 91 VAL A O 1
ATOM 708 N N . TYR A 1 92 ? 4.445 -3.809 3.955 1.00 94.44 92 TYR A N 1
ATOM 709 C CA . TYR A 1 92 ? 4.246 -2.923 5.099 1.00 94.44 92 TYR A CA 1
ATOM 710 C C . TYR A 1 92 ? 2.763 -2.655 5.384 1.00 94.44 92 TYR A C 1
ATOM 712 O O . TYR A 1 92 ? 2.316 -2.809 6.521 1.00 94.44 92 TYR A O 1
ATOM 720 N N . LEU A 1 93 ? 1.989 -2.280 4.359 1.00 94.88 93 LEU A N 1
ATOM 721 C CA . LEU A 1 93 ? 0.565 -1.982 4.517 1.00 94.88 93 LEU A CA 1
ATOM 722 C C . LEU A 1 93 ? -0.213 -3.219 4.963 1.00 94.88 93 LEU A C 1
ATOM 724 O O . LEU A 1 93 ? -1.053 -3.108 5.849 1.00 94.88 93 LEU A O 1
ATOM 728 N N . HIS A 1 94 ? 0.092 -4.399 4.421 1.00 95.00 94 HIS A N 1
ATOM 729 C CA . HIS A 1 94 ? -0.550 -5.643 4.836 1.00 95.00 94 HIS A CA 1
ATOM 730 C C . HIS A 1 94 ? -0.278 -5.964 6.317 1.00 95.00 94 HIS A C 1
ATOM 732 O O . HIS A 1 94 ? -1.214 -6.237 7.068 1.00 95.00 94 HIS A O 1
ATOM 738 N N . LEU A 1 95 ? 0.973 -5.838 6.774 1.00 93.25 95 LEU A N 1
ATOM 739 C CA . LEU A 1 95 ? 1.324 -6.012 8.190 1.00 93.25 95 LEU A CA 1
ATOM 740 C C . LEU A 1 95 ? 0.638 -4.974 9.090 1.00 93.25 95 LEU A C 1
ATOM 742 O O . LEU A 1 95 ? 0.181 -5.305 10.184 1.00 93.25 95 LEU A O 1
ATOM 746 N N . ASN A 1 96 ? 0.531 -3.725 8.633 1.00 91.75 96 ASN A N 1
ATOM 747 C CA . ASN A 1 96 ? -0.186 -2.683 9.362 1.00 91.75 96 ASN A CA 1
ATOM 748 C C . ASN A 1 96 ? -1.696 -2.983 9.458 1.00 91.75 96 ASN A C 1
ATOM 750 O O . ASN A 1 96 ? -2.293 -2.783 10.518 1.00 91.75 96 ASN A O 1
ATOM 754 N N . LEU A 1 97 ? -2.301 -3.518 8.390 1.00 93.62 97 LEU A N 1
ATOM 755 C CA . LEU A 1 97 ? -3.699 -3.952 8.383 1.00 93.62 97 LEU A CA 1
ATOM 756 C C . LEU A 1 97 ? -3.935 -5.092 9.381 1.00 93.62 97 LEU A C 1
ATOM 758 O O . LEU A 1 97 ? -4.912 -5.027 10.120 1.00 93.62 97 LEU A O 1
ATOM 762 N N . ILE A 1 98 ? -3.039 -6.084 9.467 1.00 92.56 98 ILE A N 1
ATOM 763 C CA . ILE A 1 98 ? -3.143 -7.177 10.458 1.00 92.56 98 ILE A CA 1
ATOM 764 C C . ILE A 1 98 ? -3.196 -6.627 11.892 1.00 92.56 98 ILE A C 1
ATOM 766 O O . ILE A 1 98 ? -3.906 -7.165 12.739 1.00 92.56 98 ILE A O 1
ATOM 770 N N . GLN A 1 99 ? -2.460 -5.549 12.175 1.00 88.88 99 GLN A N 1
ATOM 771 C CA . GLN A 1 99 ? -2.416 -4.946 13.510 1.00 88.88 99 GLN A CA 1
ATOM 772 C C . GLN A 1 99 ? -3.659 -4.108 13.838 1.00 88.88 99 GLN A C 1
ATOM 774 O O . GLN A 1 99 ? -4.082 -4.083 14.992 1.00 88.88 99 GLN A O 1
ATOM 779 N N . ASN A 1 100 ? -4.226 -3.409 12.849 1.00 89.31 100 ASN A N 1
ATOM 780 C CA . ASN A 1 100 ? -5.163 -2.305 13.097 1.00 89.31 100 ASN A CA 1
ATOM 781 C C . ASN A 1 100 ? -6.534 -2.456 12.419 1.00 89.31 100 ASN A C 1
ATOM 783 O O . ASN A 1 100 ? -7.367 -1.560 12.540 1.00 89.31 100 ASN A O 1
ATOM 787 N N . SER A 1 101 ? -6.783 -3.533 11.666 1.00 91.25 101 SER A N 1
ATOM 788 C CA . SER A 1 101 ? -7.991 -3.681 10.839 1.00 91.25 101 SER A CA 1
ATOM 789 C C . SER A 1 101 ? -8.720 -5.010 11.036 1.00 91.25 101 SER A C 1
ATOM 791 O O . SER A 1 101 ? -8.112 -6.012 11.406 1.00 91.25 101 SER A O 1
ATOM 793 N N . PRO A 1 102 ? -10.033 -5.062 10.734 1.00 91.50 102 PRO A N 1
ATOM 794 C CA . PRO A 1 102 ? -10.764 -6.320 10.655 1.00 91.50 102 PRO A CA 1
ATOM 795 C C . PRO A 1 102 ? -10.166 -7.263 9.605 1.00 91.50 102 PRO A C 1
ATOM 797 O O . PRO A 1 102 ? -9.728 -6.823 8.541 1.00 91.50 102 PRO A O 1
ATOM 800 N N . LYS A 1 103 ? -10.253 -8.574 9.859 1.00 91.50 103 LYS A N 1
ATOM 801 C CA . LYS A 1 103 ? -9.742 -9.619 8.955 1.00 91.50 103 LYS A CA 1
ATOM 802 C C . LYS A 1 103 ? -10.255 -9.481 7.517 1.00 91.50 103 LYS A C 1
ATOM 804 O O . LYS A 1 103 ? -9.487 -9.653 6.581 1.00 91.50 103 LYS A O 1
ATOM 809 N N . SER A 1 104 ? -11.523 -9.118 7.322 1.00 93.56 104 SER A N 1
ATOM 810 C CA . SER A 1 104 ? -12.093 -8.916 5.981 1.00 93.56 104 SER A CA 1
ATOM 811 C C . SER A 1 104 ? -11.363 -7.837 5.172 1.00 93.56 104 SER A C 1
ATOM 813 O O . SER A 1 104 ? -11.179 -8.004 3.971 1.00 93.56 104 SER A O 1
ATOM 815 N N . THR A 1 105 ? -10.912 -6.759 5.818 1.00 93.69 105 THR A N 1
ATOM 816 C CA . THR A 1 105 ? -10.138 -5.688 5.172 1.00 93.69 105 THR A CA 1
ATOM 817 C C . THR A 1 105 ? -8.748 -6.178 4.769 1.00 93.69 105 THR A C 1
ATOM 819 O O . THR A 1 105 ? -8.290 -5.883 3.667 1.00 93.69 105 THR A O 1
ATOM 822 N N . VAL A 1 106 ? -8.094 -6.958 5.636 1.00 94.81 106 VAL A N 1
ATOM 823 C CA . VAL A 1 106 ? -6.776 -7.563 5.372 1.00 94.81 106 VAL A CA 1
ATOM 824 C C . VAL A 1 106 ? -6.843 -8.495 4.154 1.00 94.81 106 VAL A C 1
ATOM 826 O O . VAL A 1 106 ? -6.038 -8.374 3.230 1.00 94.81 106 VAL A O 1
ATOM 829 N N . GLU A 1 107 ? -7.838 -9.386 4.133 1.00 94.75 107 GLU A N 1
ATOM 830 C CA . GLU A 1 107 ? -8.068 -10.367 3.062 1.00 94.75 107 GLU A CA 1
ATOM 831 C C . GLU A 1 107 ? -8.427 -9.691 1.730 1.00 94.75 107 GLU A C 1
ATOM 833 O O . GLU A 1 107 ? -7.908 -10.067 0.676 1.00 94.75 107 GLU A O 1
ATOM 838 N N . SER A 1 108 ? -9.275 -8.657 1.763 1.00 95.75 108 SER A N 1
ATOM 839 C CA . SER A 1 108 ? -9.626 -7.864 0.576 1.00 95.75 108 SER A CA 1
ATOM 840 C C . SER A 1 108 ? -8.382 -7.222 -0.045 1.00 95.75 108 SER A C 1
ATOM 842 O O . SER A 1 108 ? -8.099 -7.422 -1.228 1.00 95.75 108 SER A O 1
ATOM 844 N N . PHE A 1 109 ? -7.564 -6.552 0.774 1.00 97.00 109 PHE A N 1
ATOM 845 C CA . PHE A 1 109 ? -6.326 -5.927 0.317 1.00 97.00 109 PHE A CA 1
ATOM 846 C C . PHE A 1 109 ? -5.338 -6.949 -0.263 1.00 97.00 109 PHE A C 1
ATOM 848 O O . PHE A 1 109 ? -4.790 -6.743 -1.349 1.00 97.00 109 PHE A O 1
ATOM 855 N N . TYR A 1 110 ? -5.122 -8.068 0.436 1.00 96.69 110 TYR A N 1
ATOM 856 C CA . TYR A 1 110 ? -4.214 -9.124 -0.009 1.00 96.69 110 TYR A CA 1
ATOM 857 C C . TYR A 1 110 ? -4.673 -9.738 -1.334 1.00 96.69 110 TYR A C 1
ATOM 859 O O . TYR A 1 110 ? -3.931 -9.724 -2.319 1.00 96.69 110 TYR A O 1
ATOM 867 N N . SER A 1 111 ? -5.916 -10.228 -1.389 1.00 96.88 111 SER A N 1
ATOM 868 C CA . SER A 1 111 ? -6.471 -10.911 -2.564 1.00 96.88 111 SER A CA 1
ATOM 869 C C . SER A 1 111 ? -6.412 -10.046 -3.823 1.00 96.88 111 SER A C 1
ATOM 871 O O . SER A 1 111 ? -6.117 -10.560 -4.902 1.00 96.88 111 SER A O 1
ATOM 873 N N . ARG A 1 112 ? -6.584 -8.728 -3.685 1.00 97.38 112 ARG A N 1
ATOM 874 C CA . ARG A 1 112 ? -6.570 -7.787 -4.805 1.00 97.38 112 ARG A CA 1
ATOM 875 C C . ARG A 1 112 ? -5.189 -7.553 -5.422 1.00 97.38 112 ARG A C 1
ATOM 877 O O . ARG A 1 112 ? -5.116 -7.334 -6.631 1.00 97.38 112 ARG A O 1
ATOM 884 N N . PHE A 1 113 ? -4.110 -7.575 -4.634 1.00 97.19 113 PHE A N 1
ATOM 885 C CA . PHE A 1 113 ? -2.790 -7.121 -5.104 1.00 97.19 113 PHE A CA 1
ATOM 886 C C . PHE A 1 113 ? -1.668 -8.167 -5.041 1.00 97.19 113 PHE A C 1
ATOM 888 O O . PHE A 1 113 ? -0.690 -8.019 -5.773 1.00 97.19 113 PHE A O 1
ATOM 895 N N . HIS A 1 114 ? -1.794 -9.237 -4.244 1.00 96.25 114 HIS A N 1
ATOM 896 C CA . HIS A 1 114 ? -0.720 -10.229 -4.044 1.00 96.25 114 HIS A CA 1
ATOM 897 C C . HIS A 1 114 ? -0.194 -10.837 -5.357 1.00 96.25 114 HIS A C 1
ATOM 899 O O . HIS A 1 114 ? 1.010 -11.042 -5.507 1.00 96.25 114 HIS A O 1
ATOM 905 N N . GLY A 1 115 ? -1.078 -11.058 -6.340 1.00 96.88 115 GLY A N 1
ATOM 906 C CA . GLY A 1 115 ? -0.736 -11.658 -7.632 1.00 96.88 115 GLY A CA 1
ATOM 907 C C . GLY A 1 115 ? 0.347 -10.904 -8.412 1.00 96.88 115 GLY A C 1
ATOM 908 O O . GLY A 1 115 ? 1.071 -11.514 -9.195 1.00 96.88 115 GLY A O 1
ATOM 909 N N . MET A 1 116 ? 0.520 -9.602 -8.161 1.00 94.81 116 MET A N 1
ATOM 910 C CA . MET A 1 116 ? 1.564 -8.789 -8.796 1.00 94.81 116 MET A CA 1
ATOM 911 C C . MET A 1 116 ? 2.985 -9.243 -8.439 1.00 94.81 116 MET A C 1
ATOM 913 O O . MET A 1 116 ? 3.914 -9.016 -9.211 1.00 94.81 116 MET A O 1
ATOM 917 N N . PHE A 1 117 ? 3.153 -9.876 -7.280 1.00 95.56 117 PHE A N 1
ATOM 918 C CA . PHE A 1 117 ? 4.458 -10.184 -6.697 1.00 95.56 117 PHE A CA 1
ATOM 919 C C . PHE A 1 117 ? 4.826 -11.671 -6.808 1.00 95.56 117 PHE A C 1
ATOM 921 O O . PHE A 1 117 ? 5.945 -12.056 -6.483 1.00 95.56 117 PHE A O 1
ATOM 928 N N . LEU A 1 118 ? 3.919 -12.513 -7.318 1.00 94.50 118 LEU A N 1
ATOM 929 C CA . LEU A 1 118 ? 4.140 -13.961 -7.443 1.00 94.50 118 LEU A CA 1
ATOM 930 C C . LEU A 1 118 ? 5.115 -14.341 -8.567 1.00 94.50 118 LEU A C 1
ATOM 932 O O . LEU A 1 118 ? 5.695 -15.424 -8.537 1.00 94.50 118 LEU A O 1
ATOM 936 N N . GLN A 1 119 ? 5.313 -13.456 -9.548 1.00 90.88 119 GLN A N 1
ATOM 937 C CA . GLN A 1 119 ? 6.192 -13.716 -10.694 1.00 90.88 119 GLN A CA 1
ATOM 938 C C . GLN A 1 119 ? 7.680 -13.635 -10.331 1.00 90.88 119 GLN A C 1
ATOM 940 O O . GLN A 1 119 ? 8.521 -14.175 -11.049 1.00 90.88 119 GLN A O 1
ATOM 945 N N . ASN A 1 120 ? 8.019 -12.958 -9.231 1.00 90.75 120 ASN A N 1
ATOM 946 C CA . ASN A 1 120 ? 9.391 -12.835 -8.766 1.00 90.75 120 ASN A CA 1
ATOM 947 C C . ASN A 1 120 ? 9.653 -13.849 -7.650 1.00 90.75 120 ASN A C 1
ATOM 949 O O . ASN A 1 120 ? 9.110 -13.721 -6.555 1.00 90.75 120 ASN A O 1
ATOM 953 N N . ALA A 1 121 ? 10.525 -14.825 -7.912 1.00 88.56 121 ALA A N 1
ATOM 954 C CA . ALA A 1 121 ? 10.851 -15.884 -6.959 1.00 88.56 121 ALA A CA 1
ATOM 955 C C . ALA A 1 121 ? 11.325 -15.345 -5.597 1.00 88.56 121 ALA A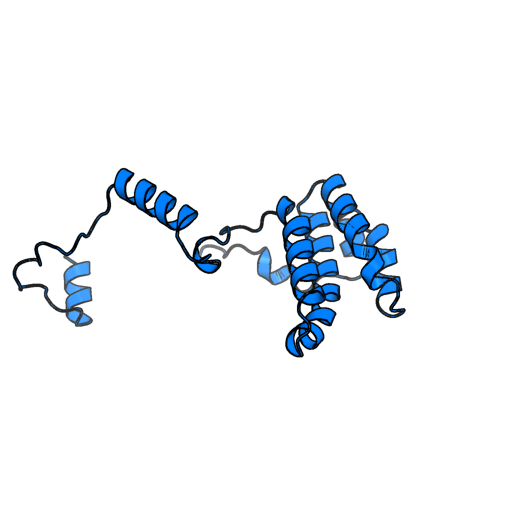 C 1
ATOM 957 O O . ALA A 1 121 ? 10.970 -15.913 -4.574 1.00 88.56 121 ALA A O 1
ATOM 958 N N . SER A 1 122 ? 12.056 -14.222 -5.563 1.00 89.31 122 SER A N 1
ATOM 959 C CA . SER A 1 122 ? 12.537 -13.646 -4.297 1.00 89.31 122 SER A CA 1
ATOM 960 C C . SER A 1 122 ? 11.443 -12.976 -3.461 1.00 89.31 122 SER A C 1
ATOM 962 O O . SER A 1 122 ? 11.634 -12.754 -2.268 1.00 89.31 122 SER A O 1
ATOM 964 N N . GLN A 1 123 ? 10.310 -12.633 -4.075 1.00 92.75 123 GLN A N 1
ATOM 965 C CA . GLN A 1 123 ? 9.159 -12.022 -3.407 1.00 92.75 123 GLN A CA 1
ATOM 966 C C . GLN A 1 123 ? 8.100 -13.070 -3.070 1.00 92.75 123 GLN A C 1
ATOM 968 O O . GLN A 1 123 ? 7.444 -12.976 -2.036 1.00 92.75 123 GLN A O 1
ATOM 973 N N . LYS A 1 124 ? 7.954 -14.080 -3.931 1.00 93.38 124 LYS A N 1
ATOM 974 C CA . LYS A 1 124 ? 6.924 -15.112 -3.852 1.00 93.38 124 LYS A CA 1
ATOM 975 C C . LYS A 1 124 ? 6.848 -15.779 -2.477 1.00 93.38 124 LYS A C 1
ATOM 977 O O . LYS A 1 124 ? 5.763 -15.811 -1.908 1.00 93.38 124 LYS A O 1
ATOM 982 N N . ASP A 1 125 ? 7.976 -16.228 -1.927 1.00 90.88 125 ASP A N 1
ATOM 983 C CA . ASP A 1 125 ? 8.007 -16.926 -0.632 1.00 90.88 125 ASP A CA 1
ATOM 984 C C . ASP A 1 125 ? 7.434 -16.057 0.501 1.00 90.88 125 ASP A C 1
ATOM 986 O O . ASP A 1 125 ? 6.662 -16.523 1.337 1.00 90.88 125 ASP A O 1
ATOM 990 N N . VAL A 1 126 ? 7.760 -14.759 0.499 1.00 91.62 126 VAL A N 1
ATOM 991 C CA . VAL A 1 126 ? 7.239 -13.797 1.481 1.00 91.62 126 VAL A CA 1
ATOM 992 C C . VAL A 1 126 ? 5.741 -13.584 1.282 1.00 91.62 126 VAL A C 1
ATOM 994 O O . VAL A 1 126 ? 4.991 -13.540 2.251 1.00 91.62 126 VAL A O 1
ATOM 997 N N . ILE A 1 127 ? 5.286 -13.467 0.036 1.00 94.88 127 ILE A N 1
ATOM 998 C CA . ILE A 1 127 ? 3.875 -13.231 -0.287 1.00 94.88 127 ILE A CA 1
ATOM 999 C C . ILE A 1 127 ? 3.010 -14.433 0.100 1.00 94.88 127 ILE A C 1
ATOM 1001 O O . ILE A 1 127 ? 1.934 -14.242 0.666 1.00 94.88 127 ILE A O 1
ATOM 1005 N N . GLU A 1 128 ? 3.473 -15.654 -0.161 1.00 93.12 128 GLU A N 1
ATOM 1006 C CA . GLU A 1 128 ? 2.800 -16.884 0.271 1.00 93.12 128 GLU A CA 1
ATOM 1007 C C . GLU A 1 128 ? 2.793 -16.998 1.800 1.00 93.12 128 GLU A C 1
ATOM 1009 O O . GLU A 1 128 ? 1.769 -17.342 2.388 1.00 93.12 128 GLU A O 1
ATOM 1014 N N . HIS A 1 129 ? 3.887 -16.619 2.468 1.00 89.75 129 HIS A N 1
ATOM 1015 C CA . HIS A 1 129 ? 3.925 -16.582 3.928 1.00 89.75 129 HIS A CA 1
ATOM 1016 C C . HIS A 1 129 ? 2.908 -15.589 4.512 1.00 89.75 129 HIS A C 1
ATOM 1018 O O . HIS A 1 129 ? 2.151 -15.958 5.411 1.00 89.75 129 HIS A O 1
ATOM 1024 N N . LEU A 1 130 ? 2.816 -14.371 3.959 1.00 91.06 130 LEU A N 1
ATOM 1025 C CA . LEU A 1 130 ? 1.849 -13.353 4.392 1.00 91.06 130 LEU A CA 1
ATOM 1026 C C . LEU A 1 130 ? 0.397 -13.848 4.340 1.00 91.06 130 LEU A C 1
ATOM 1028 O O . LEU A 1 130 ? -0.394 -13.452 5.187 1.00 91.06 130 LEU A O 1
ATOM 1032 N N . GLN A 1 131 ? 0.050 -14.751 3.416 1.00 89.75 131 GLN A N 1
ATOM 1033 C CA . GLN A 1 131 ? -1.290 -15.350 3.356 1.00 89.75 131 GLN A CA 1
ATOM 1034 C C . GLN A 1 131 ? -1.663 -16.094 4.648 1.00 89.75 131 GLN A C 1
ATOM 1036 O O . GLN A 1 131 ? -2.829 -16.154 5.042 1.00 89.75 131 GLN A O 1
ATOM 1041 N N . THR A 1 132 ? -0.668 -16.707 5.288 1.00 87.44 132 THR A N 1
ATOM 1042 C CA . THR A 1 132 ? -0.851 -17.498 6.510 1.00 87.44 132 THR A CA 1
ATOM 1043 C C . THR A 1 132 ? -0.759 -16.655 7.781 1.00 87.44 132 THR A C 1
ATOM 1045 O O . THR A 1 132 ? -1.240 -17.080 8.829 1.00 87.44 132 THR A O 1
ATOM 1048 N N . THR A 1 133 ? -0.208 -15.444 7.687 1.00 86.50 133 THR A N 1
ATOM 1049 C CA . THR A 1 133 ? -0.023 -14.518 8.807 1.00 86.50 133 THR A CA 1
ATOM 1050 C C . THR A 1 133 ? -1.318 -13.753 9.072 1.00 86.50 133 THR A C 1
ATOM 1052 O O . THR A 1 133 ? -1.623 -12.776 8.397 1.00 86.50 133 THR A O 1
ATOM 1055 N N . GLN A 1 134 ? -2.099 -14.183 10.065 1.00 79.19 134 GLN A N 1
ATOM 1056 C CA . GLN A 1 134 ? -3.428 -13.607 10.331 1.00 79.19 134 GLN A CA 1
ATOM 1057 C C . GLN A 1 134 ? -3.495 -12.796 11.623 1.00 79.19 134 GLN A C 1
ATOM 1059 O O . GLN A 1 134 ? -4.466 -12.071 11.847 1.00 79.19 134 GLN A O 1
ATOM 1064 N N . THR A 1 135 ? -2.486 -12.914 12.482 1.00 82.25 135 THR A N 1
ATOM 1065 C CA . THR A 1 135 ? -2.450 -12.261 13.788 1.00 82.25 135 THR A CA 1
ATOM 1066 C C . THR A 1 135 ? -1.103 -11.605 14.059 1.00 82.25 135 THR A C 1
ATOM 1068 O O . THR A 1 135 ? -0.078 -11.932 13.464 1.00 82.25 135 THR A O 1
ATOM 1071 N N . ILE A 1 136 ? -1.089 -10.701 15.040 1.00 79.38 136 ILE A N 1
ATOM 1072 C CA . ILE A 1 136 ? 0.147 -10.087 15.539 1.00 79.38 136 ILE A CA 1
ATOM 1073 C C . ILE A 1 136 ? 1.107 -11.153 16.094 1.00 79.38 136 ILE A C 1
ATOM 1075 O O . ILE A 1 136 ? 2.319 -11.011 15.964 1.00 79.38 136 ILE A O 1
ATOM 1079 N N . GLN A 1 137 ? 0.594 -12.243 16.675 1.00 76.31 137 GLN A N 1
ATOM 1080 C CA . GLN A 1 137 ? 1.449 -13.316 17.191 1.00 76.31 137 GLN A CA 1
ATOM 1081 C C . GLN A 1 137 ? 2.156 -14.091 16.076 1.00 76.31 137 GLN A C 1
ATOM 1083 O O . GLN A 1 137 ? 3.318 -14.459 16.250 1.00 76.31 137 GLN A O 1
ATOM 1088 N N . ASP A 1 138 ? 1.516 -14.266 14.920 1.00 79.06 138 ASP A N 1
ATOM 1089 C CA . ASP A 1 138 ? 2.144 -14.901 13.755 1.00 79.06 138 ASP A CA 1
ATOM 1090 C C . ASP A 1 138 ? 3.328 -14.059 13.253 1.00 79.06 138 ASP A C 1
ATOM 1092 O O . ASP A 1 138 ? 4.398 -14.590 12.954 1.00 79.06 138 ASP A O 1
ATOM 1096 N N . ILE A 1 139 ? 3.178 -12.727 13.269 1.00 74.62 139 ILE A N 1
ATOM 1097 C CA . ILE A 1 139 ? 4.250 -11.778 12.924 1.00 74.62 139 ILE A CA 1
ATOM 1098 C C . ILE A 1 139 ? 5.434 -11.941 13.888 1.00 74.62 139 ILE A C 1
ATOM 1100 O O . ILE A 1 139 ? 6.568 -12.108 13.446 1.00 74.62 139 ILE A O 1
ATOM 1104 N N . LEU A 1 140 ? 5.177 -11.954 15.198 1.00 68.25 140 LEU A N 1
ATOM 1105 C CA . LEU A 1 140 ? 6.224 -12.070 16.222 1.00 68.25 140 LEU A CA 1
ATOM 1106 C C . LEU A 1 140 ? 6.939 -13.432 16.193 1.00 68.25 140 LEU A C 1
ATOM 1108 O O . LEU A 1 140 ? 8.136 -13.510 16.461 1.00 68.25 140 LEU A O 1
ATOM 1112 N N . THR A 1 141 ? 6.225 -14.502 15.840 1.00 67.62 141 THR A N 1
ATOM 1113 C CA . THR A 1 141 ? 6.770 -15.869 15.781 1.00 67.62 141 THR A CA 1
ATOM 1114 C C . THR A 1 141 ? 7.620 -16.099 14.528 1.00 67.62 141 THR A C 1
ATOM 1116 O O . THR A 1 141 ? 8.547 -16.905 14.549 1.00 67.62 141 THR A O 1
ATOM 1119 N N . SER A 1 142 ? 7.364 -15.352 13.450 1.00 59.53 142 SER A N 1
ATOM 1120 C CA . SER A 1 142 ? 8.100 -15.448 12.179 1.00 59.53 142 SER A CA 1
ATOM 1121 C C . SER A 1 142 ? 9.545 -14.910 12.226 1.00 59.53 142 SER A C 1
ATOM 1123 O O . SER A 1 142 ? 10.243 -14.927 11.215 1.00 59.53 142 SER A O 1
ATOM 1125 N N . GLY A 1 143 ? 10.019 -14.411 13.377 1.00 52.72 143 GLY A N 1
ATOM 1126 C CA . GLY A 1 143 ? 11.346 -13.795 13.513 1.00 52.72 143 GLY A CA 1
ATOM 1127 C C . GLY A 1 143 ? 11.462 -12.415 12.852 1.00 52.72 143 GLY A C 1
ATOM 1128 O O . GLY A 1 143 ? 12.503 -11.767 12.954 1.00 52.72 143 GLY A O 1
ATOM 1129 N N . CYS A 1 144 ? 10.387 -11.929 12.225 1.00 48.66 144 CYS A N 1
ATOM 1130 C CA . CYS A 1 144 ? 10.236 -10.553 11.779 1.00 48.66 144 CYS A CA 1
ATOM 1131 C C . CYS A 1 144 ? 9.836 -9.680 12.981 1.00 48.66 144 CYS A C 1
ATOM 1133 O O . CYS A 1 144 ? 8.730 -9.152 13.040 1.00 48.66 144 CYS A O 1
ATOM 1135 N N . GLU A 1 145 ? 10.715 -9.567 13.982 1.00 41.97 145 GLU A N 1
ATOM 1136 C CA . GLU A 1 145 ? 10.588 -8.520 15.001 1.00 41.97 145 GLU A CA 1
ATOM 1137 C C . GLU A 1 145 ? 10.817 -7.196 14.260 1.00 41.97 145 GLU A C 1
ATOM 1139 O O . GLU A 1 145 ? 11.927 -6.944 13.771 1.00 41.97 145 GLU A O 1
ATOM 1144 N N . PRO A 1 146 ? 9.777 -6.383 14.032 1.00 50.22 146 PRO A N 1
ATOM 1145 C CA . PRO A 1 146 ? 9.931 -5.261 13.145 1.00 50.22 146 PRO A CA 1
ATOM 1146 C C . PRO A 1 146 ? 10.613 -4.157 13.942 1.00 50.22 146 PRO A C 1
ATOM 1148 O O . PRO A 1 146 ? 9.993 -3.532 14.792 1.00 50.22 146 PRO A O 1
ATOM 1151 N N . SER A 1 147 ? 11.875 -3.861 13.639 1.00 49.06 147 SER A N 1
ATOM 1152 C CA . SER A 1 147 ? 12.639 -2.750 14.236 1.00 49.06 147 SER A CA 1
ATOM 1153 C C . SER A 1 147 ? 11.973 -1.364 14.089 1.00 49.06 147 SER A C 1
ATOM 1155 O O . SER A 1 147 ? 12.441 -0.376 14.656 1.00 49.06 147 SER A O 1
ATOM 1157 N N . TRP A 1 148 ? 10.855 -1.267 13.360 1.00 48.03 148 TRP A N 1
ATOM 1158 C CA . TRP A 1 148 ? 9.995 -0.088 13.261 1.00 48.03 148 TRP A CA 1
ATOM 1159 C C . TRP A 1 148 ? 8.911 0.017 14.351 1.00 48.03 148 TRP A C 1
ATOM 1161 O O . TRP A 1 148 ? 8.382 1.111 14.556 1.00 48.03 148 TRP A O 1
ATOM 1171 N N . THR A 1 149 ? 8.589 -1.047 15.097 1.00 49.38 149 THR A N 1
ATOM 1172 C CA . THR A 1 149 ? 7.602 -0.987 16.200 1.00 49.38 149 THR A CA 1
ATOM 1173 C C . THR A 1 149 ? 8.118 -0.179 17.390 1.00 49.38 149 THR A C 1
ATOM 1175 O O . THR A 1 149 ? 7.336 0.447 18.106 1.00 49.38 149 THR A O 1
ATOM 1178 N N . THR A 1 150 ? 9.440 -0.109 17.571 1.00 48.81 150 THR A N 1
ATOM 1179 C CA . THR A 1 150 ? 10.070 0.522 18.738 1.00 48.81 150 THR A CA 1
ATOM 1180 C C . THR A 1 150 ? 9.968 2.053 18.734 1.00 48.81 150 THR A C 1
ATOM 1182 O O . THR A 1 150 ? 10.067 2.664 19.796 1.00 48.81 150 THR A O 1
ATOM 1185 N N . ASN A 1 151 ? 9.729 2.684 17.576 1.00 41.12 151 ASN A N 1
ATOM 1186 C CA . ASN A 1 151 ? 9.752 4.148 17.438 1.00 41.12 151 ASN A CA 1
ATOM 1187 C C . ASN A 1 151 ? 8.379 4.800 17.196 1.00 41.12 151 ASN A C 1
ATOM 1189 O O . ASN A 1 151 ? 8.260 6.010 17.359 1.00 41.12 151 ASN A O 1
ATOM 1193 N N . VAL A 1 152 ? 7.343 4.035 16.833 1.00 46.59 152 VAL A N 1
ATOM 1194 C CA . VAL A 1 152 ? 6.011 4.595 16.510 1.00 46.59 152 VAL A CA 1
ATOM 1195 C C . VAL A 1 152 ? 5.032 4.512 17.693 1.00 46.59 152 VAL A C 1
ATOM 1197 O O . VAL A 1 152 ? 4.101 5.305 17.777 1.00 46.59 152 VAL A O 1
ATOM 1200 N N . LEU A 1 153 ? 5.257 3.603 18.649 1.00 43.84 153 LEU A N 1
ATOM 1201 C CA . LEU A 1 153 ? 4.303 3.290 19.728 1.00 43.84 153 LEU A CA 1
ATOM 1202 C C . LEU A 1 153 ? 4.680 3.801 21.126 1.00 43.84 153 LEU A C 1
ATOM 1204 O O . LEU A 1 153 ? 3.950 3.528 22.078 1.00 43.84 153 LEU A O 1
ATOM 1208 N N . LYS A 1 154 ? 5.775 4.554 21.290 1.00 35.22 154 LYS A N 1
ATOM 1209 C CA . LYS A 1 154 ? 6.091 5.167 22.587 1.00 35.22 154 LYS A CA 1
ATOM 1210 C C . LYS A 1 154 ? 5.566 6.607 22.617 1.00 35.22 154 LYS A C 1
ATOM 1212 O O . LYS A 1 154 ? 6.219 7.478 22.044 1.00 35.22 154 LYS A O 1
ATOM 1217 N N . PRO A 1 155 ? 4.418 6.899 23.264 1.00 39.50 155 PRO A N 1
ATOM 1218 C CA . PRO A 1 155 ? 4.087 8.284 23.571 1.00 39.50 155 PRO A CA 1
ATOM 1219 C C . PRO A 1 155 ? 5.241 8.877 24.394 1.00 39.50 155 PRO A C 1
ATOM 1221 O O . PRO A 1 155 ? 5.820 8.160 25.222 1.00 39.50 155 PRO A O 1
ATOM 1224 N N . PRO A 1 156 ? 5.621 10.148 24.171 1.00 41.03 156 PRO A N 1
ATOM 1225 C CA . PRO A 1 156 ? 6.639 10.777 24.991 1.00 41.03 156 PRO A CA 1
ATOM 1226 C C . PRO A 1 156 ? 6.158 10.718 26.439 1.00 41.03 156 PRO A C 1
ATOM 1228 O O . PRO A 1 156 ? 5.099 11.255 26.769 1.00 41.03 156 PRO A O 1
ATOM 1231 N N . LEU A 1 157 ? 6.916 10.018 27.292 1.00 45.06 157 LEU A N 1
ATOM 1232 C CA . LEU A 1 157 ? 6.727 10.113 28.732 1.00 45.06 157 LEU A CA 1
ATOM 1233 C C . LEU A 1 157 ? 6.810 11.599 29.067 1.00 45.06 157 LEU A C 1
ATOM 1235 O O . LEU A 1 157 ? 7.838 12.233 28.835 1.00 45.06 157 LEU A O 1
ATOM 1239 N N . SER A 1 158 ? 5.703 12.149 29.548 1.00 44.50 158 SER A N 1
ATOM 1240 C CA . SER A 1 158 ? 5.662 13.498 30.082 1.00 44.50 158 SER A CA 1
ATOM 1241 C C . SER A 1 158 ? 6.558 13.521 31.321 1.00 44.50 158 SER A C 1
ATOM 1243 O O . SER A 1 158 ? 6.205 12.940 32.345 1.00 44.50 158 SER A O 1
ATOM 1245 N N . THR A 1 159 ? 7.747 14.106 31.190 1.00 47.88 159 THR A N 1
ATOM 1246 C CA . THR A 1 159 ? 8.521 14.653 32.315 1.00 47.88 159 THR A CA 1
ATOM 1247 C C . THR A 1 159 ? 8.035 16.048 32.641 1.00 47.88 159 THR A C 1
ATOM 1249 O O . THR A 1 159 ? 7.838 16.814 31.669 1.00 47.88 159 THR A O 1
#

Secondary structure (DSSP, 8-state):
-HHHHHHHHTT-----S---TT------HHHHHHHHHHHHHHS---HHHHS-SS--GGGHHHHHHHHHHHHHH--SHHHHHHGGGHHHHHHHHHHHHHHHS-HHHHHHHHHHHGGGGTTSHHHHHHHHHHHH--SHHHHHHTT---TTHHHHS------

InterPro domains:
  IPR007582 TFIID subunit TAF5, NTD2 domain [PF04494] (55-142)
  IPR007582 TFIID subunit TAF5, NTD2 domain [cd08044] (57-139)
  IPR037264 TFIID subunit TAF5, NTD2 domain superfamily [G3DSA:1.25.40.500] (34-158)
  IPR037264 TFIID subunit TAF5, NTD2 domain superfamily [SSF160897] (41-142)

Foldseek 3Di:
DVVVVVCVVVPVDDPPDPPPPPPPPDDDPVRVVVVVVCCVVPNDPPCVVPPPPDDDLLCCLVVLVVLQCVLVVDPDPVSVVCVVVSLVVLLVSLLVCLVPHDQVSSCVSLVVPLVVQCVDPVSNVVSVLSVVPNHPVSCVVVVPPPPVVVPPPDDPDDD

Radius of gyration: 24.24 Å; chains: 1; bounding box: 32×70×52 Å

Organism: NCBI:txid230172

Sequence (159 aa):
MAVSCYLKRRQYGDADGPLKQGLRLSQSTEEMAASLTVQSESGCTNIVSAAPCQAEPQQYEVQFGRLRNFLTDSDSQHSHEVMPLLYPLFVYLHLNLIQNSPKSTVESFYSRFHGMFLQNASQKDVIEHLQTTQTIQDILTSGCEPSWTTNVLKPPLST

pLDDT: mean 78.66, std 17.54, range [35.22, 97.38]